Protein AF-A0A843G5U4-F1 (afdb_monomer)

Solvent-accessible surface area (backbone atoms only — not comparable to full-atom values): 3829 Å² total; per-residue (Å²): 124,51,78,49,78,47,71,39,68,76,91,58,96,84,58,92,66,95,76,82,85,78,57,68,67,60,36,59,76,61,70,62,50,80,69,40,39,37,37,42,40,39,36,79,77,47,102,90,39,75,48,75,50,76,42,76,55,131

Secondary structure (DSSP, 8-state):
-EEEEEE-----TT--S--PPPPHHHHHHTT--TT-EEEEEEEEEETTEEEEEEEEE-

Sequence (58 aa):
MLKAVTKVHKANSKSVTLKSSIPKEIANILELETGDFITWNVEIVSPEELKIVVTKKE

pLDDT: mean 88.22, std 6.61, range [67.0, 94.94]

Mean predicted aligned error: 4.77 Å

Foldseek 3Di:
DDKDKDAAAPDDPPDPDDDDDDDPVVCVVQVDDHGWMKMWDWDDPDPVDIDIDIHTDD

Nearest PDB structures (foldseek):
  3glx-assembly1_A-2  TM=4.042E-01  e=6.367E+00  Corynebacterium diphtheriae
  1luz-assembly2_B  TM=3.365E-01  e=4.943E+00  Vaccinia virus WR

Structure (mmCIF, N/CA/C/O backbone):
data_AF-A0A843G5U4-F1
#
_entry.id   AF-A0A843G5U4-F1
#
loop_
_atom_site.group_PDB
_atom_site.id
_atom_site.type_symbol
_atom_site.label_atom_id
_atom_site.label_alt_id
_atom_site.label_comp_id
_atom_site.label_asym_id
_atom_site.label_entity_id
_atom_site.label_seq_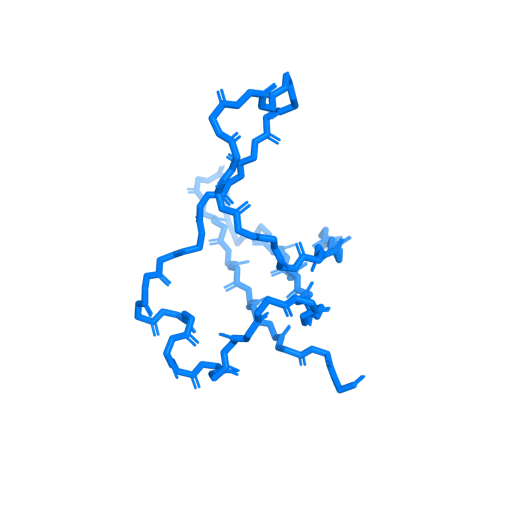id
_atom_site.pdbx_PDB_ins_code
_atom_site.Cartn_x
_atom_site.Cartn_y
_atom_site.Cartn_z
_atom_site.occupancy
_atom_site.B_iso_or_equiv
_atom_site.auth_seq_id
_atom_site.auth_comp_id
_atom_site.auth_asym_id
_atom_site.auth_atom_id
_atom_site.pdbx_PDB_model_num
ATOM 1 N N . MET A 1 1 ? 8.430 -12.177 -7.883 1.00 67.00 1 MET A N 1
ATOM 2 C CA . MET A 1 1 ? 7.158 -11.502 -7.559 1.00 67.00 1 MET A CA 1
ATOM 3 C C . MET A 1 1 ? 7.123 -11.276 -6.061 1.00 67.00 1 MET A C 1
ATOM 5 O O . MET A 1 1 ? 7.259 -12.245 -5.321 1.00 67.00 1 MET A O 1
ATOM 9 N N . LEU A 1 2 ? 7.034 -10.025 -5.616 1.00 80.62 2 LEU A N 1
ATOM 10 C CA . LEU A 1 2 ? 6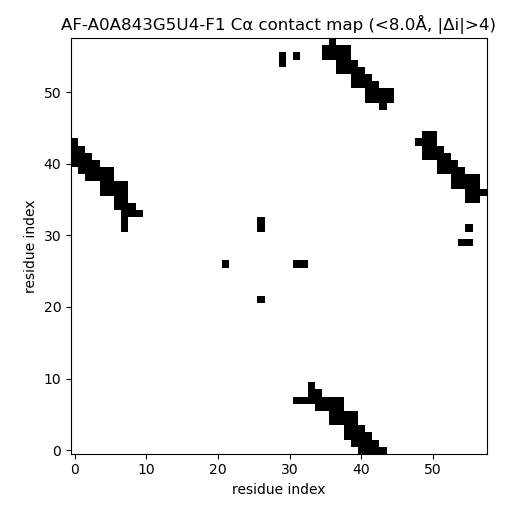.955 -9.693 -4.195 1.00 80.62 2 LEU A CA 1
ATOM 11 C C . LEU A 1 2 ? 5.511 -9.328 -3.865 1.00 80.62 2 LEU A C 1
ATOM 13 O O . LEU A 1 2 ? 4.898 -8.519 -4.560 1.00 80.62 2 LEU A O 1
ATOM 17 N N . LYS A 1 3 ? 4.963 -9.957 -2.827 1.00 85.69 3 LYS A N 1
ATOM 18 C CA . LYS A 1 3 ? 3.595 -9.729 -2.370 1.00 85.69 3 LYS A CA 1
ATOM 19 C C . LYS A 1 3 ? 3.635 -9.217 -0.941 1.00 85.69 3 LYS A C 1
ATOM 21 O O . LYS A 1 3 ? 4.171 -9.892 -0.066 1.00 85.69 3 LYS A O 1
ATOM 26 N N . ALA A 1 4 ? 3.064 -8.042 -0.710 1.00 86.50 4 ALA A N 1
ATOM 27 C CA . ALA A 1 4 ? 2.964 -7.448 0.616 1.00 86.50 4 ALA A CA 1
ATOM 28 C C . ALA A 1 4 ? 1.510 -7.084 0.913 1.00 86.50 4 ALA A C 1
ATOM 30 O O . ALA A 1 4 ? 0.809 -6.547 0.058 1.00 86.50 4 ALA A O 1
ATOM 31 N N . VAL A 1 5 ? 1.056 -7.373 2.131 1.00 88.56 5 VAL A N 1
ATOM 32 C CA . VAL A 1 5 ? -0.271 -6.975 2.610 1.00 88.56 5 VAL A CA 1
ATOM 33 C C . VAL A 1 5 ? -0.081 -5.899 3.663 1.00 88.56 5 VAL A C 1
ATOM 35 O O . VAL A 1 5 ? 0.672 -6.090 4.617 1.00 88.56 5 VAL A O 1
ATOM 38 N N . THR A 1 6 ? -0.761 -4.770 3.500 1.00 89.81 6 THR A N 1
ATOM 39 C CA . THR A 1 6 ? -0.681 -3.654 4.444 1.00 89.81 6 THR A CA 1
ATOM 40 C C . THR A 1 6 ? -2.067 -3.239 4.892 1.00 89.81 6 THR A C 1
ATOM 42 O O . THR A 1 6 ? -2.991 -3.177 4.082 1.00 89.81 6 THR A O 1
ATOM 45 N N . LYS A 1 7 ? -2.194 -2.908 6.176 1.00 89.75 7 LYS A N 1
ATOM 46 C CA . LYS A 1 7 ? -3.407 -2.310 6.726 1.00 89.75 7 LYS A CA 1
ATOM 47 C C . LYS A 1 7 ? -3.372 -0.794 6.546 1.00 89.75 7 LYS A C 1
ATOM 49 O O . LYS A 1 7 ? -2.350 -0.160 6.822 1.00 89.75 7 LYS A O 1
ATOM 54 N N . VAL A 1 8 ? -4.482 -0.213 6.110 1.00 90.00 8 VAL A N 1
ATOM 55 C CA . VAL A 1 8 ? -4.649 1.230 5.962 1.00 90.00 8 VAL A CA 1
ATOM 56 C C . VAL A 1 8 ? -4.820 1.843 7.347 1.00 90.00 8 VAL A C 1
ATOM 58 O O . VAL A 1 8 ? -5.753 1.534 8.090 1.00 90.00 8 VAL A O 1
ATOM 61 N N . HIS A 1 9 ? -3.899 2.732 7.698 1.00 86.44 9 HIS A N 1
ATOM 62 C CA . HIS A 1 9 ? -3.927 3.484 8.943 1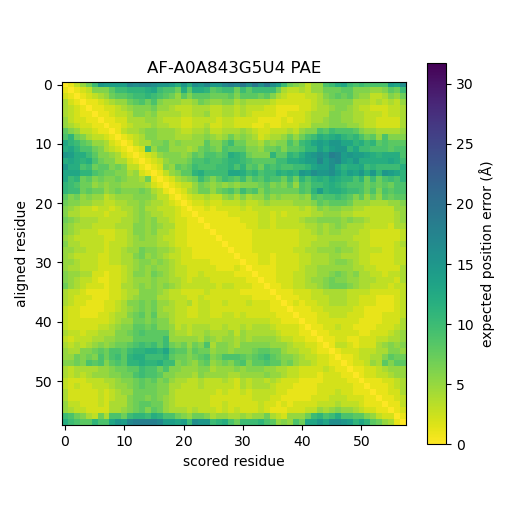.00 86.44 9 HIS A CA 1
ATOM 63 C C . HIS A 1 9 ? -3.930 4.977 8.648 1.00 86.44 9 HIS A C 1
ATOM 65 O O . HIS A 1 9 ? -3.307 5.430 7.688 1.00 86.44 9 HIS A O 1
ATOM 71 N N . LYS A 1 10 ? -4.552 5.759 9.535 1.00 82.75 10 LYS A N 1
ATOM 72 C CA . LYS A 1 10 ? -4.338 7.206 9.539 1.00 82.75 10 LYS A CA 1
ATOM 73 C C . LYS A 1 10 ? -2.857 7.510 9.747 1.00 82.75 10 LYS A C 1
ATOM 75 O O . LYS A 1 10 ? -2.169 6.836 10.523 1.00 82.75 10 LYS A O 1
ATOM 80 N N . ALA A 1 11 ? -2.386 8.550 9.065 1.00 79.06 11 ALA A N 1
ATOM 81 C CA . ALA A 1 11 ? -1.055 9.082 9.288 1.00 79.06 11 ALA A CA 1
ATOM 82 C C . ALA A 1 11 ? -0.892 9.423 10.778 1.00 79.06 11 ALA A C 1
ATOM 84 O O . ALA A 1 11 ? -1.705 10.143 11.356 1.00 79.06 11 ALA A O 1
ATOM 85 N N . ASN A 1 12 ? 0.145 8.869 11.406 1.00 78.62 12 ASN A N 1
ATOM 86 C CA . ASN A 1 12 ? 0.497 9.158 12.790 1.00 78.62 12 ASN A CA 1
ATOM 87 C C . ASN A 1 12 ? 1.921 9.708 12.807 1.00 78.62 12 ASN A C 1
ATOM 89 O O . ASN A 1 12 ? 2.872 8.963 12.567 1.00 78.62 12 ASN A O 1
ATOM 93 N N . SER A 1 13 ? 2.049 10.998 13.112 1.00 76.06 13 SER A N 1
ATOM 94 C CA . SER A 1 13 ? 3.320 11.727 13.144 1.00 76.06 13 SER A CA 1
ATOM 95 C C . SER A 1 13 ? 4.285 11.256 14.235 1.00 76.06 13 SER A C 1
ATOM 97 O O . SER A 1 13 ? 5.458 11.602 14.189 1.00 76.06 13 SER A O 1
ATOM 99 N N . LYS A 1 14 ? 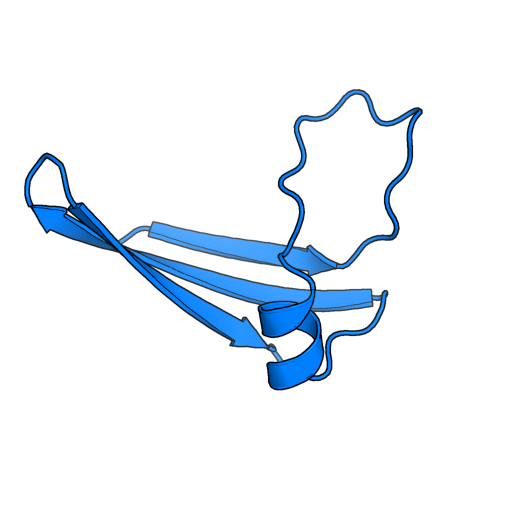3.825 10.447 15.199 1.00 83.25 14 LYS A N 1
ATOM 100 C CA . LYS A 1 14 ? 4.658 9.855 16.261 1.00 83.25 14 LYS A CA 1
ATOM 101 C C . LYS A 1 14 ? 5.165 8.448 15.922 1.00 83.25 14 LYS A C 1
ATOM 103 O O . LYS A 1 14 ? 5.788 7.799 16.757 1.00 83.25 14 LYS A O 1
ATOM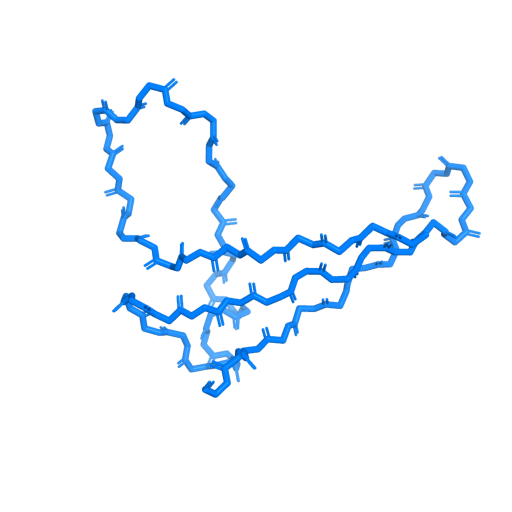 108 N N . SER A 1 15 ? 4.847 7.935 14.734 1.00 75.31 15 SER A N 1
ATOM 109 C CA . SER A 1 15 ? 5.268 6.604 14.296 1.00 75.31 15 SER A CA 1
ATOM 110 C C . SER A 1 15 ? 6.775 6.566 14.038 1.00 75.31 15 SER A C 1
ATOM 112 O O . SER A 1 15 ? 7.269 7.323 13.213 1.00 75.31 15 SER A O 1
ATOM 114 N N . VAL A 1 16 ? 7.486 5.644 14.692 1.00 80.75 16 VAL A N 1
ATOM 115 C CA . VAL A 1 16 ? 8.934 5.421 14.492 1.00 80.75 16 VAL A CA 1
ATOM 116 C C . VAL A 1 16 ? 9.252 4.473 13.329 1.00 80.75 16 VAL A C 1
ATOM 118 O O . VAL A 1 16 ? 10.400 4.343 12.922 1.00 80.75 16 VAL A O 1
ATOM 121 N N . THR A 1 17 ? 8.239 3.793 12.789 1.00 76.31 17 THR A N 1
ATOM 122 C CA . THR A 1 17 ? 8.365 2.907 11.625 1.00 76.31 17 THR A CA 1
ATOM 123 C C . THR A 1 17 ? 8.225 3.674 10.317 1.00 76.31 17 THR A C 1
ATOM 125 O O . THR A 1 17 ? 7.355 4.541 10.197 1.00 76.31 17 THR A O 1
ATOM 128 N N . LEU A 1 18 ? 9.035 3.292 9.323 1.00 75.94 18 LEU A N 1
ATOM 129 C CA . LEU A 1 18 ? 8.930 3.784 7.952 1.00 75.94 18 LEU A CA 1
ATOM 130 C C . LEU A 1 18 ? 7.573 3.365 7.367 1.00 75.94 18 LEU A C 1
ATOM 132 O O . LEU A 1 18 ? 7.234 2.181 7.352 1.00 75.94 18 LEU A O 1
ATOM 136 N N . LYS A 1 19 ? 6.786 4.340 6.914 1.00 80.00 19 LYS A N 1
ATOM 137 C CA . LYS A 1 19 ? 5.477 4.121 6.293 1.00 80.00 19 LYS A CA 1
ATOM 138 C C . LYS A 1 19 ? 5.452 4.794 4.934 1.00 80.00 19 LYS A C 1
ATOM 140 O O . LYS A 1 19 ? 5.957 5.902 4.786 1.00 80.00 19 LYS A O 1
ATOM 145 N N . SER A 1 20 ? 4.817 4.139 3.974 1.00 78.88 20 SER A N 1
ATOM 146 C CA . SER A 1 20 ? 4.534 4.728 2.671 1.00 78.88 20 SER A CA 1
ATOM 147 C C . SER A 1 20 ? 3.134 5.328 2.681 1.00 78.88 20 SER A C 1
ATOM 149 O O . SER A 1 20 ? 2.177 4.694 3.127 1.00 78.88 20 SER A O 1
ATOM 151 N N . SER A 1 21 ? 3.021 6.561 2.200 1.00 85.06 21 SER A N 1
ATOM 152 C CA . SER A 1 21 ? 1.732 7.206 1.964 1.00 85.06 21 SER A CA 1
ATOM 153 C C . SER A 1 21 ? 1.081 6.605 0.722 1.00 85.06 21 SER A C 1
ATOM 155 O O . SER A 1 21 ? 1.753 6.395 -0.286 1.00 85.06 21 SER A O 1
ATOM 157 N N . ILE A 1 22 ? -0.227 6.364 0.779 1.00 88.00 22 ILE A N 1
ATOM 158 C CA . ILE A 1 22 ? -1.009 5.986 -0.402 1.00 88.00 22 ILE A CA 1
ATOM 159 C C . ILE A 1 22 ? -1.473 7.287 -1.078 1.00 88.00 22 ILE A C 1
ATOM 161 O O . ILE A 1 22 ? -2.065 8.127 -0.392 1.00 88.00 22 ILE A O 1
ATOM 165 N N . PRO A 1 23 ? -1.208 7.489 -2.383 1.00 90.44 23 PRO A N 1
ATOM 166 C CA . PRO A 1 23 ? -1.752 8.614 -3.138 1.00 90.44 23 PRO A CA 1
ATOM 167 C C . PRO A 1 23 ? -3.276 8.700 -3.018 1.00 90.44 23 PRO A C 1
ATOM 169 O O . PRO A 1 23 ? -3.966 7.676 -3.030 1.00 90.44 23 PRO A O 1
ATOM 172 N N . LYS A 1 24 ? -3.808 9.922 -2.912 1.00 89.56 24 LYS A N 1
ATOM 173 C CA . LYS A 1 24 ? -5.245 10.145 -2.683 1.00 89.56 24 LYS A CA 1
ATOM 174 C C . LYS A 1 24 ? -6.095 9.585 -3.818 1.00 89.56 24 LYS A C 1
ATOM 176 O O . LYS A 1 24 ? -7.163 9.048 -3.566 1.00 89.56 24 LYS A O 1
ATOM 181 N N . GLU A 1 25 ? -5.610 9.671 -5.048 1.00 93.94 25 GLU A N 1
ATOM 182 C CA . GLU A 1 25 ? -6.287 9.174 -6.241 1.00 93.94 25 GLU A CA 1
ATOM 183 C C . GLU A 1 25 ? -6.484 7.658 -6.163 1.00 93.94 25 GLU A C 1
ATOM 185 O O . GLU A 1 25 ? -7.589 7.173 -6.380 1.00 93.94 25 GLU A O 1
ATOM 190 N N . ILE A 1 26 ? -5.441 6.918 -5.771 1.00 91.38 26 ILE A N 1
ATOM 191 C CA . ILE A 1 26 ? -5.510 5.460 -5.588 1.00 91.38 26 ILE A CA 1
ATOM 192 C C . ILE A 1 26 ? -6.484 5.117 -4.461 1.00 91.38 26 ILE A C 1
ATOM 194 O O . ILE A 1 26 ? -7.301 4.211 -4.612 1.00 91.38 26 ILE A O 1
ATOM 198 N N . ALA A 1 27 ? -6.417 5.850 -3.345 1.00 91.50 27 ALA A N 1
ATOM 199 C CA . ALA A 1 27 ? -7.327 5.647 -2.225 1.00 91.50 27 ALA A CA 1
ATOM 200 C C . ALA A 1 27 ? -8.792 5.881 -2.620 1.00 91.50 27 ALA A C 1
ATOM 202 O O . ALA A 1 27 ? -9.648 5.100 -2.226 1.00 91.50 27 ALA A O 1
ATOM 203 N N . ASN A 1 28 ? -9.067 6.900 -3.434 1.00 92.88 28 ASN A N 1
ATOM 204 C CA . ASN A 1 28 ? -10.415 7.198 -3.908 1.00 92.88 28 ASN A CA 1
ATOM 205 C C . ASN A 1 28 ? -10.918 6.153 -4.915 1.00 92.88 28 ASN A C 1
ATOM 207 O O . ASN A 1 28 ? -12.047 5.701 -4.786 1.00 92.88 28 ASN A O 1
ATOM 211 N N . ILE A 1 29 ? -10.092 5.746 -5.889 1.00 94.94 29 ILE A N 1
ATOM 212 C CA . ILE A 1 29 ? -10.460 4.736 -6.903 1.00 94.94 29 ILE A CA 1
ATOM 213 C C . ILE A 1 29 ? -10.803 3.394 -6.251 1.00 94.94 29 ILE A C 1
ATOM 215 O O . ILE A 1 29 ? -11.711 2.703 -6.700 1.00 94.94 29 ILE A O 1
ATOM 219 N N . LEU A 1 30 ? -10.056 3.018 -5.214 1.00 93.31 30 LEU A N 1
ATOM 220 C CA . LEU A 1 30 ? -10.250 1.763 -4.492 1.00 93.31 30 LEU A CA 1
ATOM 221 C C . LEU A 1 30 ? -11.194 1.899 -3.289 1.00 93.31 30 LEU A C 1
ATOM 223 O O . LEU A 1 30 ? -11.321 0.935 -2.536 1.00 93.31 30 LEU A O 1
ATOM 227 N N . GLU A 1 31 ? -11.805 3.072 -3.084 1.00 94.31 31 GLU A N 1
ATOM 228 C CA . GLU A 1 31 ? -12.684 3.375 -1.946 1.00 94.31 31 GLU A CA 1
ATOM 229 C C . GLU A 1 31 ? -12.076 2.901 -0.610 1.00 94.31 31 GLU A C 1
ATOM 231 O O . GLU A 1 31 ? -12.671 2.130 0.147 1.00 94.31 31 GLU A O 1
ATOM 236 N N . LEU A 1 32 ? -10.817 3.282 -0.360 1.00 92.44 32 LEU A N 1
ATOM 237 C CA . LEU A 1 32 ? -10.068 2.846 0.817 1.00 92.44 32 LEU A CA 1
ATOM 238 C C . LEU A 1 32 ? -10.479 3.625 2.062 1.00 92.44 32 LEU A C 1
ATOM 240 O O . LEU A 1 32 ? -10.397 4.854 2.113 1.00 92.44 32 LEU A O 1
ATOM 244 N N . GLU A 1 33 ? -10.769 2.887 3.121 1.00 92.38 33 GLU A N 1
ATOM 245 C CA . GLU A 1 33 ? -11.058 3.406 4.445 1.00 92.38 33 GLU A CA 1
ATOM 246 C C . GLU A 1 33 ? -9.995 2.988 5.468 1.00 92.38 33 GLU A C 1
ATOM 248 O O . GLU A 1 33 ? -9.184 2.079 5.273 1.00 92.38 33 GLU A O 1
ATOM 253 N N . THR A 1 34 ? -9.962 3.686 6.607 1.00 91.06 34 THR A N 1
ATOM 254 C CA . THR A 1 34 ? -9.072 3.290 7.705 1.00 91.06 34 THR A CA 1
ATOM 255 C C . THR A 1 34 ? -9.518 1.945 8.258 1.00 91.06 34 THR A C 1
ATOM 257 O O . THR A 1 34 ? -10.632 1.822 8.751 1.00 91.06 34 THR A O 1
ATOM 260 N N . GLY A 1 35 ? -8.613 0.971 8.277 1.00 91.12 35 GLY A N 1
ATOM 261 C CA . GLY A 1 35 ? -8.917 -0.391 8.706 1.00 91.12 35 GLY A CA 1
ATOM 262 C C . GLY A 1 35 ? -8.883 -1.400 7.568 1.00 91.12 35 GLY A C 1
ATOM 263 O O . GLY A 1 35 ? -8.615 -2.569 7.851 1.00 91.12 35 GLY A O 1
ATOM 264 N N . ASP A 1 36 ? -9.041 -0.940 6.326 1.00 93.50 36 ASP A N 1
ATOM 265 C CA . ASP A 1 36 ? -8.968 -1.783 5.139 1.00 93.50 36 ASP A CA 1
ATOM 266 C C . ASP A 1 36 ? -7.597 -2.431 4.985 1.00 93.50 36 ASP A C 1
ATOM 268 O O . ASP A 1 36 ? -6.570 -1.925 5.454 1.00 93.50 36 ASP A O 1
ATOM 272 N N . PHE A 1 37 ? -7.575 -3.555 4.280 1.00 92.62 37 PHE A N 1
ATOM 273 C CA . PHE A 1 37 ? -6.345 -4.213 3.879 1.00 92.62 37 PHE A CA 1
ATOM 274 C C . PHE A 1 37 ? -6.157 -4.066 2.378 1.00 92.62 37 PHE A C 1
ATOM 276 O O . PHE A 1 37 ? -7.078 -4.282 1.595 1.00 92.62 37 PHE A O 1
ATOM 283 N N . ILE A 1 38 ? -4.936 -3.742 1.973 1.00 93.00 38 ILE A N 1
ATOM 284 C CA . ILE A 1 38 ? -4.546 -3.709 0.567 1.00 93.00 38 ILE A CA 1
ATOM 285 C C . ILE A 1 38 ? -3.403 -4.681 0.319 1.00 93.00 38 ILE A C 1
ATOM 287 O O . ILE A 1 38 ? -2.541 -4.900 1.176 1.00 93.00 38 ILE A O 1
ATOM 291 N N . THR A 1 39 ? -3.406 -5.263 -0.872 1.00 92.88 39 THR A N 1
ATOM 292 C CA . THR A 1 39 ? -2.352 -6.142 -1.361 1.00 92.88 39 THR A CA 1
ATOM 293 C C . THR A 1 39 ? -1.573 -5.424 -2.450 1.00 92.88 39 THR A C 1
ATOM 295 O O . THR A 1 39 ? -2.145 -5.001 -3.455 1.00 92.88 39 THR A O 1
ATOM 298 N N . TRP A 1 40 ? -0.263 -5.331 -2.252 1.00 91.56 40 TRP A N 1
ATOM 299 C CA . TRP A 1 40 ? 0.710 -4.853 -3.222 1.00 91.56 40 TRP A CA 1
ATOM 300 C C . TRP A 1 40 ? 1.327 -6.063 -3.913 1.00 91.56 40 TRP A C 1
ATOM 302 O O . TRP A 1 40 ? 1.984 -6.880 -3.262 1.00 91.56 40 TRP A O 1
ATOM 312 N N . ASN A 1 41 ? 1.119 -6.184 -5.218 1.00 92.50 41 ASN A N 1
ATOM 313 C CA . ASN A 1 41 ? 1.819 -7.152 -6.049 1.00 92.50 41 ASN A CA 1
ATOM 314 C C . ASN A 1 41 ? 2.852 -6.390 -6.875 1.00 92.50 41 ASN A C 1
ATOM 316 O O . ASN A 1 41 ? 2.487 -5.556 -7.702 1.00 92.50 41 ASN A O 1
ATOM 320 N N . VAL A 1 42 ? 4.130 -6.650 -6.608 1.00 92.50 42 VAL A N 1
ATOM 321 C CA . VAL A 1 42 ? 5.252 -5.988 -7.274 1.00 92.50 42 VAL A CA 1
ATOM 322 C C . VAL A 1 42 ? 5.952 -6.986 -8.188 1.00 92.50 42 VAL A C 1
ATOM 324 O O . VAL A 1 42 ? 6.429 -8.046 -7.756 1.00 92.50 42 VAL A O 1
ATOM 327 N N . GLU A 1 43 ? 6.015 -6.627 -9.461 1.00 93.88 43 GLU A N 1
ATOM 328 C CA . GLU A 1 43 ? 6.682 -7.369 -10.522 1.00 93.88 43 GLU A CA 1
ATOM 329 C C . GLU A 1 43 ? 7.830 -6.525 -11.073 1.00 93.88 43 GLU A C 1
ATOM 331 O O . GLU A 1 43 ? 7.655 -5.350 -11.388 1.00 93.88 43 GLU A O 1
ATOM 336 N N . ILE A 1 44 ? 9.016 -7.125 -11.168 1.00 92.69 44 ILE A N 1
ATOM 337 C CA . ILE A 1 44 ? 10.162 -6.505 -11.837 1.00 92.69 44 ILE A CA 1
ATOM 338 C C . ILE A 1 44 ? 9.958 -6.732 -13.333 1.00 92.69 44 ILE A C 1
ATOM 340 O O . ILE A 1 44 ? 9.930 -7.882 -13.770 1.00 92.69 44 ILE A O 1
ATOM 344 N N . VAL A 1 45 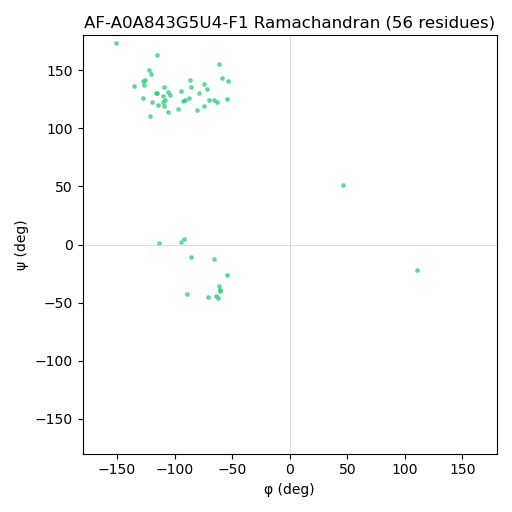? 9.780 -5.651 -14.090 1.00 94.12 45 VAL A N 1
ATOM 345 C CA . VAL A 1 45 ? 9.624 -5.700 -15.552 1.00 94.12 45 VAL A CA 1
ATOM 346 C C . VAL A 1 45 ? 10.997 -5.618 -16.214 1.00 94.12 45 VAL A C 1
ATOM 348 O O . VAL A 1 45 ? 11.297 -6.378 -17.132 1.00 94.12 45 VAL A O 1
ATOM 351 N N . SER A 1 46 ? 11.859 -4.741 -15.701 1.00 93.19 46 SER A N 1
ATOM 352 C CA . SER A 1 46 ? 13.250 -4.566 -16.124 1.00 93.19 46 SER A CA 1
ATOM 353 C C . SER A 1 46 ? 14.096 -4.070 -14.935 1.00 93.19 46 SER A C 1
ATOM 355 O O . SER A 1 46 ? 13.529 -3.782 -13.878 1.00 93.19 46 SER A O 1
ATOM 357 N N . PRO A 1 47 ? 15.437 -3.968 -15.045 1.00 92.38 47 PRO A N 1
ATOM 358 C CA . PRO A 1 47 ? 16.290 -3.524 -13.935 1.00 92.38 47 PRO A CA 1
ATOM 359 C C . PRO A 1 47 ? 15.910 -2.168 -13.320 1.00 92.38 47 PRO A C 1
ATOM 361 O O . PRO A 1 47 ? 16.187 -1.944 -12.145 1.00 92.38 47 PRO A O 1
ATOM 364 N N . GLU A 1 48 ? 15.264 -1.287 -14.087 1.00 94.31 48 GLU A N 1
ATOM 365 C CA . GLU A 1 48 ? 14.867 0.060 -13.651 1.00 94.31 48 GLU A CA 1
ATOM 366 C C . GLU A 1 48 ? 13.343 0.241 -13.563 1.00 94.31 48 GLU A C 1
ATOM 368 O O . GLU A 1 48 ? 12.863 1.316 -13.207 1.00 94.31 48 GLU A O 1
ATOM 373 N N . GLU A 1 49 ? 12.561 -0.803 -13.854 1.00 93.50 49 GLU A N 1
ATOM 374 C CA . GLU A 1 49 ? 11.107 -0.709 -13.958 1.00 93.50 49 GLU A CA 1
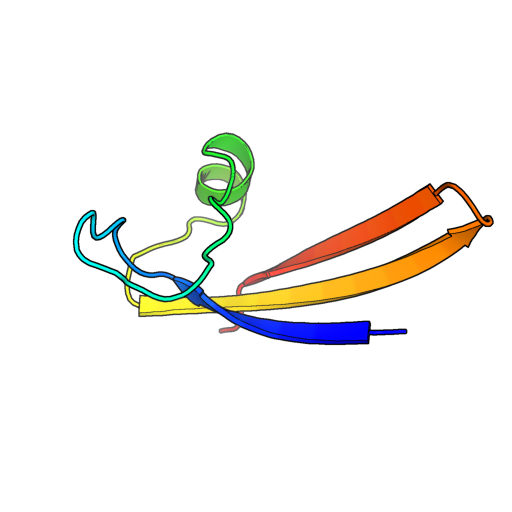ATOM 375 C C . GLU A 1 49 ? 10.397 -1.745 -13.086 1.00 93.50 49 GLU A C 1
ATOM 377 O O . GLU A 1 49 ? 10.594 -2.960 -13.204 1.00 93.50 49 GLU A O 1
ATOM 382 N N . LEU A 1 50 ? 9.498 -1.244 -12.238 1.00 92.62 50 LEU A N 1
ATOM 383 C CA . LEU A 1 50 ? 8.611 -2.052 -11.415 1.00 92.62 50 LEU A CA 1
ATOM 384 C C . LEU A 1 50 ? 7.163 -1.812 -11.830 1.00 92.62 50 LEU A C 1
ATOM 386 O O . LEU A 1 50 ? 6.688 -0.677 -11.853 1.00 92.62 50 LEU A O 1
ATOM 390 N N . LYS A 1 51 ? 6.430 -2.898 -12.055 1.00 93.25 51 LYS A N 1
ATOM 391 C CA . LYS A 1 51 ? 4.975 -2.877 -12.158 1.00 93.25 51 LYS A CA 1
ATOM 392 C C . LYS A 1 51 ? 4.386 -3.158 -10.784 1.00 93.25 51 LYS A C 1
ATOM 394 O O . LYS A 1 51 ? 4.662 -4.193 -10.178 1.00 93.25 51 LYS A O 1
ATOM 399 N N . ILE A 1 52 ? 3.558 -2.236 -10.302 1.00 92.12 52 ILE A N 1
ATOM 400 C CA . ILE A 1 52 ? 2.878 -2.352 -9.012 1.00 92.12 52 ILE A CA 1
ATOM 401 C C . ILE A 1 52 ? 1.379 -2.459 -9.268 1.00 92.12 52 ILE A C 1
ATOM 403 O O . ILE A 1 52 ? 0.772 -1.554 -9.835 1.00 92.12 52 ILE A O 1
ATOM 407 N N . VAL A 1 53 ? 0.778 -3.559 -8.825 1.00 92.81 53 VAL A N 1
ATOM 408 C CA . VAL A 1 53 ? -0.673 -3.756 -8.840 1.00 92.81 53 VAL A CA 1
ATOM 409 C C . VAL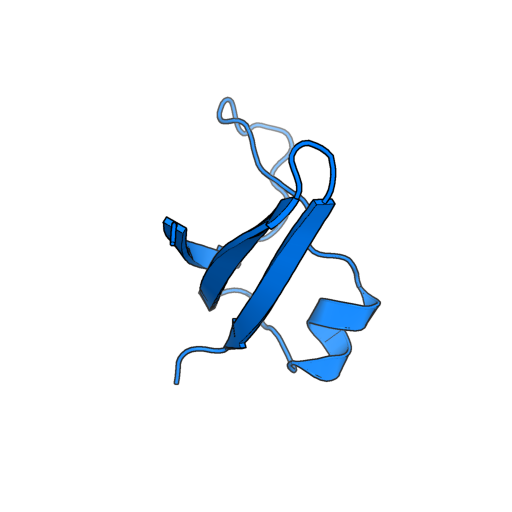 A 1 53 ? -1.181 -3.711 -7.406 1.00 92.81 53 VAL A C 1
ATOM 411 O O . VAL A 1 53 ? -0.792 -4.534 -6.574 1.00 92.81 53 VAL A O 1
ATOM 414 N N . VAL A 1 54 ? -2.055 -2.746 -7.127 1.00 92.38 54 VAL A N 1
ATOM 415 C CA . VAL A 1 54 ? -2.666 -2.537 -5.810 1.00 92.38 54 VAL A CA 1
ATOM 416 C C . VAL A 1 54 ? -4.111 -3.006 -5.856 1.00 92.38 54 VAL A C 1
ATOM 418 O O . VAL A 1 54 ? -4.850 -2.653 -6.768 1.00 92.38 54 VAL A O 1
ATOM 421 N N . THR A 1 55 ? -4.513 -3.808 -4.874 1.00 93.81 55 THR A N 1
ATOM 422 C CA . THR A 1 55 ? -5.879 -4.347 -4.774 1.00 93.81 55 THR A CA 1
ATOM 423 C C . THR A 1 55 ? -6.391 -4.223 -3.346 1.00 93.81 55 THR A C 1
ATOM 425 O O . THR A 1 55 ? -5.651 -4.516 -2.403 1.00 93.81 55 THR A O 1
ATOM 428 N N . LYS A 1 56 ? -7.644 -3.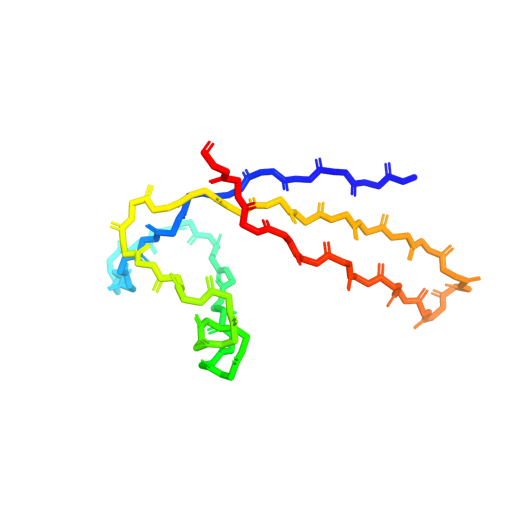786 -3.178 1.00 93.31 56 LYS A N 1
ATOM 429 C CA . LYS A 1 56 ? -8.350 -3.854 -1.893 1.00 93.31 56 LYS A CA 1
ATOM 430 C C . LYS A 1 56 ? -8.696 -5.314 -1.608 1.00 93.31 56 LYS A C 1
ATOM 432 O O . LYS A 1 56 ? -9.126 -6.035 -2.504 1.00 93.31 56 LYS A O 1
ATOM 437 N N . LYS A 1 57 ? -8.432 -5.761 -0.385 1.00 86.94 57 LYS A N 1
ATOM 438 C CA . LYS A 1 57 ? -8.820 -7.083 0.095 1.00 86.94 57 LYS A CA 1
ATOM 439 C C . LYS A 1 57 ? -10.202 -6.953 0.738 1.00 86.94 57 LYS A C 1
ATOM 441 O O . LYS A 1 57 ? -10.354 -6.110 1.619 1.00 86.94 57 LYS A O 1
ATOM 446 N N . GLU A 1 58 ? -11.155 -7.752 0.262 1.00 73.56 58 GLU A N 1
ATOM 447 C CA . GLU A 1 58 ? -12.486 -7.908 0.872 1.00 73.56 58 GLU A CA 1
ATOM 448 C C . GLU A 1 58 ? -12.403 -8.467 2.300 1.00 73.56 58 GLU A C 1
ATOM 450 O O . GLU A 1 58 ? -11.492 -9.294 2.575 1.00 73.56 58 GLU A O 1
#

Radius of gyration: 12.67 Å; Cα contacts (8 Å, |Δi|>4): 75; chains: 1; bounding box: 29×23×32 Å